Protein AF-C1GX00-F1 (afdb_monomer_lite)

pLDDT: mean 84.63, std 13.32, range [33.5, 97.69]

Secondary structure (DSSP, 8-state):
--------EEEE-SSEEEEEEE--PPS---TTSPPPEEEEEEESS-SGGGSGGGHHHHHHHHHHHHHHHHHHHHHHHHHHHHHHHHHS-HHHHHHHHHHHHHHHHHHHHHHHHHHHHHHHHHHH-GGG-TT----HHHHHHHHHHHHHHHHHHHHHHHHHHSPP----PPPPPP--

Sequence (176 aa):
MTTLLTSIAITYGLHVRCISTPVPTPSPTPNFAPALYQTTCSRFPQYDDCIGTDRRFCSMWRTIGFLMSFAVLLEGMTLITYIIILSGGKQIRERGWRILTFFLVLVGLVQCSGMAVASYLHDNDDHFYLGFRLDDSFILCTVSWCLALLCALSVYVAARVLPSEGGYELIPDPDN

Structure (mmCIF, N/CA/C/O backbone):
data_AF-C1GX00-F1
#
_entry.id   AF-C1GX00-F1
#
loop_
_atom_site.group_PDB
_atom_site.id
_atom_site.type_symbol
_atom_site.label_atom_id
_atom_site.label_alt_id
_atom_site.label_comp_id
_atom_site.label_asym_id
_atom_site.label_entity_id
_atom_site.label_seq_id
_atom_site.pdbx_PDB_ins_code
_atom_site.Cartn_x
_atom_site.Cartn_y
_atom_site.Cartn_z
_atom_site.occupancy
_atom_site.B_iso_or_equiv
_atom_site.auth_seq_id
_atom_site.auth_comp_id
_atom_site.auth_asym_id
_atom_site.auth_atom_id
_atom_site.pdbx_PDB_model_num
ATOM 1 N N . MET A 1 1 ? 15.695 9.722 -44.460 1.00 37.03 1 MET A N 1
ATOM 2 C CA . MET A 1 1 ? 15.690 8.631 -43.465 1.00 37.03 1 MET A CA 1
ATOM 3 C C . MET A 1 1 ? 14.276 8.506 -42.929 1.00 37.03 1 MET A C 1
ATOM 5 O O . MET A 1 1 ? 13.899 9.240 -42.031 1.00 37.03 1 MET A O 1
ATOM 9 N N . THR A 1 2 ? 13.455 7.674 -43.562 1.00 33.50 2 THR A N 1
ATOM 10 C CA . THR A 1 2 ? 12.092 7.358 -43.115 1.00 33.50 2 THR A CA 1
ATOM 11 C C . THR A 1 2 ? 12.179 6.360 -41.966 1.00 33.50 2 THR A C 1
ATOM 13 O O . THR A 1 2 ? 12.135 5.150 -42.176 1.00 33.50 2 THR A O 1
ATOM 16 N N . THR A 1 3 ? 12.381 6.860 -40.750 1.00 40.84 3 THR A N 1
ATOM 17 C CA . THR A 1 3 ? 12.200 6.075 -39.531 1.00 40.84 3 THR A CA 1
ATOM 18 C C . THR A 1 3 ? 10.708 5.824 -39.352 1.00 40.84 3 THR A C 1
ATOM 20 O O . THR A 1 3 ? 9.933 6.733 -39.066 1.00 40.84 3 THR A O 1
ATOM 23 N N . LEU A 1 4 ? 10.308 4.575 -39.588 1.00 43.06 4 LEU A N 1
ATOM 24 C CA . LEU A 1 4 ? 9.020 4.012 -39.202 1.00 43.06 4 LEU A CA 1
ATOM 25 C C . LEU A 1 4 ? 8.744 4.361 -37.731 1.00 43.06 4 LEU A C 1
ATOM 27 O O . LEU A 1 4 ? 9.313 3.755 -36.828 1.00 43.06 4 LEU A O 1
ATOM 31 N N . LEU A 1 5 ? 7.873 5.343 -37.493 1.00 45.88 5 LEU A N 1
ATOM 32 C CA . LEU A 1 5 ? 7.236 5.585 -36.199 1.00 45.88 5 LEU A CA 1
ATOM 33 C C . LEU A 1 5 ? 6.213 4.469 -35.958 1.00 45.88 5 LEU A C 1
ATOM 35 O O . LEU A 1 5 ? 5.005 4.676 -35.973 1.00 45.88 5 LEU A O 1
ATOM 39 N N . THR A 1 6 ? 6.698 3.246 -35.781 1.00 57.66 6 THR A N 1
ATOM 40 C CA . THR A 1 6 ? 5.913 2.204 -35.136 1.00 57.66 6 THR A CA 1
ATOM 41 C C . THR A 1 6 ? 5.832 2.571 -33.665 1.00 57.66 6 THR A C 1
ATOM 43 O O . THR A 1 6 ? 6.809 2.402 -32.939 1.00 57.66 6 THR A O 1
ATOM 46 N N . SER A 1 7 ? 4.710 3.147 -33.243 1.00 58.16 7 SER A N 1
ATOM 47 C CA . SER A 1 7 ? 4.479 3.538 -31.854 1.00 58.16 7 SER A CA 1
ATOM 48 C C . SER A 1 7 ? 4.670 2.329 -30.936 1.00 58.16 7 SER A C 1
ATOM 50 O O . SER A 1 7 ? 3.845 1.417 -30.918 1.00 58.16 7 SER A O 1
ATOM 52 N N . ILE A 1 8 ? 5.782 2.306 -30.204 1.00 71.88 8 ILE A N 1
ATOM 53 C CA . ILE A 1 8 ? 5.993 1.373 -29.101 1.00 71.88 8 ILE A CA 1
ATOM 54 C C . ILE A 1 8 ? 5.159 1.910 -27.939 1.00 71.88 8 ILE A C 1
ATOM 56 O O . ILE A 1 8 ? 5.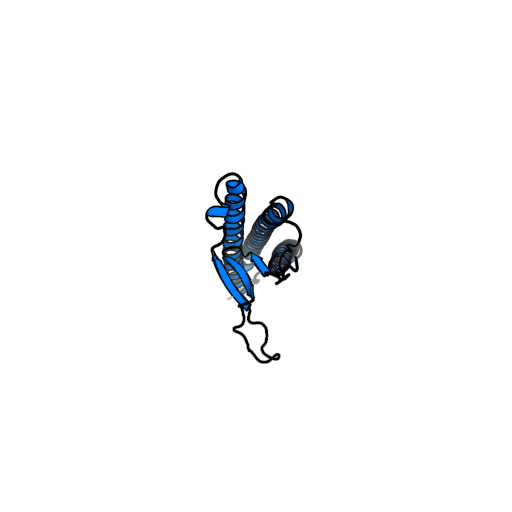374 3.038 -27.500 1.00 71.88 8 ILE A O 1
ATOM 60 N N . ALA A 1 9 ? 4.201 1.123 -27.456 1.00 81.88 9 ALA A N 1
ATOM 61 C CA . ALA A 1 9 ? 3.469 1.450 -26.236 1.00 81.88 9 ALA A CA 1
ATOM 62 C C . ALA A 1 9 ? 4.149 0.751 -25.055 1.00 81.88 9 ALA A C 1
ATOM 64 O O . ALA A 1 9 ? 4.305 -0.474 -25.068 1.00 81.88 9 ALA A O 1
ATOM 65 N N . ILE A 1 10 ? 4.566 1.528 -24.055 1.00 83.44 10 ILE A N 1
ATOM 66 C CA . ILE A 1 10 ? 5.168 1.026 -22.817 1.00 83.44 10 ILE A CA 1
ATOM 67 C C . ILE A 1 10 ? 4.230 1.373 -21.668 1.00 83.44 10 ILE A C 1
ATOM 69 O O . ILE A 1 10 ? 3.939 2.545 -21.439 1.00 83.44 10 ILE A O 1
ATOM 73 N N . THR A 1 11 ? 3.793 0.356 -20.932 1.00 86.00 11 THR A N 1
ATOM 74 C CA . THR A 1 11 ? 2.981 0.518 -19.723 1.00 86.00 11 THR A CA 1
ATOM 75 C C . THR A 1 11 ? 3.782 0.036 -18.526 1.00 86.00 11 THR A C 1
ATOM 77 O O . THR A 1 11 ? 4.242 -1.111 -18.493 1.00 86.00 11 THR A O 1
ATOM 80 N N . TYR A 1 12 ? 3.940 0.907 -17.533 1.00 85.25 12 TYR A N 1
ATOM 81 C CA . TYR A 1 12 ? 4.575 0.574 -16.264 1.00 85.25 12 TYR A CA 1
ATOM 82 C C . TYR A 1 12 ? 3.508 0.271 -15.218 1.00 85.25 12 TYR A C 1
ATOM 84 O O . TYR A 1 12 ? 2.708 1.129 -14.861 1.00 85.25 12 TYR A O 1
ATOM 92 N N . GLY A 1 13 ? 3.517 -0.955 -14.711 1.00 87.38 13 GLY A N 1
ATOM 93 C CA . GLY A 1 13 ? 2.801 -1.340 -13.505 1.00 87.38 13 GLY A CA 1
ATOM 94 C C . GLY A 1 13 ? 3.746 -1.432 -12.309 1.00 87.38 13 GLY A C 1
ATOM 95 O O . GLY A 1 13 ? 4.968 -1.352 -12.429 1.00 87.38 13 GLY A O 1
ATOM 96 N N . LEU A 1 14 ? 3.172 -1.675 -11.131 1.00 86.31 14 LEU A N 1
ATOM 97 C CA . LEU A 1 14 ? 3.925 -1.768 -9.878 1.00 86.31 14 LEU A CA 1
ATOM 98 C C . LEU A 1 14 ? 4.978 -2.891 -9.885 1.00 86.31 14 LEU A C 1
ATOM 100 O O . LEU A 1 14 ? 6.085 -2.711 -9.382 1.00 86.31 14 LEU A O 1
ATOM 104 N N . HIS A 1 15 ? 4.628 -4.043 -10.465 1.00 88.62 15 HIS A N 1
ATOM 105 C CA . HIS A 1 15 ? 5.452 -5.261 -10.460 1.00 88.62 15 HIS A CA 1
ATOM 106 C C . HIS A 1 15 ? 5.909 -5.719 -11.847 1.00 88.62 15 HIS A C 1
ATOM 108 O O . HIS A 1 15 ? 6.779 -6.588 -11.952 1.00 88.62 15 HIS A O 1
ATOM 114 N N . VAL A 1 16 ? 5.317 -5.177 -12.909 1.00 91.00 16 VAL A N 1
ATOM 115 C CA . VAL A 1 16 ? 5.586 -5.564 -14.296 1.00 91.00 16 VAL A CA 1
ATOM 116 C C . VAL A 1 16 ? 5.588 -4.334 -15.184 1.00 91.00 16 VAL A C 1
ATOM 118 O O . VAL A 1 16 ? 4.796 -3.420 -14.980 1.00 91.00 16 VAL A O 1
ATOM 121 N N . ARG A 1 17 ? 6.450 -4.336 -16.196 1.00 89.69 17 ARG A N 1
ATOM 122 C CA . ARG A 1 17 ? 6.370 -3.423 -17.333 1.00 89.69 17 ARG A CA 1
ATOM 123 C C . ARG A 1 17 ? 6.028 -4.235 -18.571 1.00 89.69 17 ARG A C 1
ATOM 125 O O . ARG A 1 17 ? 6.593 -5.314 -18.763 1.00 89.69 17 ARG A O 1
ATOM 132 N N . CYS A 1 18 ? 5.119 -3.734 -19.390 1.00 90.38 18 CYS A N 1
ATOM 133 C CA . CYS A 1 18 ? 4.705 -4.382 -20.626 1.00 90.38 18 CYS A CA 1
ATOM 134 C C . CYS A 1 18 ? 5.030 -3.471 -21.805 1.00 90.38 18 CYS A C 1
ATOM 136 O O . CYS A 1 18 ? 4.729 -2.280 -21.781 1.00 90.38 18 CYS A O 1
ATOM 138 N N . ILE A 1 19 ? 5.662 -4.043 -22.825 1.00 89.12 19 ILE A N 1
ATOM 139 C CA . ILE A 1 19 ? 6.051 -3.348 -24.048 1.00 89.12 19 ILE A CA 1
ATOM 140 C C . ILE A 1 19 ? 5.290 -4.003 -25.195 1.00 89.12 19 ILE A C 1
ATOM 142 O O . ILE A 1 19 ? 5.396 -5.215 -25.388 1.00 89.12 19 ILE A O 1
ATOM 146 N N . SER A 1 20 ? 4.525 -3.212 -25.942 1.00 88.56 20 SER A N 1
ATOM 147 C CA . SER A 1 20 ? 3.817 -3.670 -27.138 1.00 88.56 20 SER A CA 1
ATOM 148 C C . SER A 1 20 ? 4.565 -3.209 -28.381 1.00 88.56 20 SER A C 1
ATOM 150 O O . SER A 1 20 ? 4.672 -2.008 -28.637 1.00 88.56 20 SER A O 1
ATOM 152 N N . THR A 1 21 ? 5.088 -4.163 -29.150 1.00 85.69 21 THR A N 1
ATOM 153 C CA . THR A 1 21 ? 5.779 -3.916 -30.421 1.00 85.69 21 THR A CA 1
ATOM 154 C C . THR A 1 21 ? 4.980 -4.512 -31.580 1.00 85.69 21 THR A C 1
ATOM 156 O O . THR A 1 21 ? 4.307 -5.532 -31.402 1.00 85.69 21 THR A O 1
ATOM 159 N N . PRO A 1 22 ? 5.003 -3.898 -32.776 1.00 79.75 22 PRO A N 1
ATOM 160 C CA . PRO A 1 22 ? 4.390 -4.519 -33.940 1.00 79.75 22 PRO A CA 1
ATOM 161 C C . PRO A 1 22 ? 5.187 -5.760 -34.333 1.00 79.75 22 PRO A C 1
ATOM 163 O O . PRO A 1 22 ? 6.417 -5.732 -34.420 1.00 79.75 22 PRO A O 1
ATOM 166 N N . VAL A 1 23 ? 4.473 -6.850 -34.586 1.00 79.00 23 VAL A N 1
ATOM 167 C CA . VAL A 1 23 ? 5.068 -8.065 -35.132 1.00 79.00 23 VAL A CA 1
ATOM 168 C C . VAL A 1 23 ? 5.394 -7.798 -36.600 1.00 79.00 23 VAL A C 1
ATOM 170 O O . VAL A 1 23 ? 4.507 -7.358 -37.337 1.00 79.00 23 VAL A O 1
ATOM 173 N N . PRO A 1 24 ? 6.630 -8.054 -37.062 1.00 70.75 24 PRO A N 1
ATOM 174 C CA . PRO A 1 24 ? 6.934 -7.984 -38.483 1.00 70.75 24 PRO A CA 1
ATOM 175 C C . PRO A 1 24 ? 6.062 -9.007 -39.222 1.00 70.75 24 PRO A C 1
ATOM 177 O O . PRO A 1 24 ? 6.206 -10.216 -39.036 1.00 70.75 24 PRO A O 1
ATOM 180 N N . THR A 1 25 ? 5.111 -8.527 -40.024 1.00 64.88 25 THR A N 1
ATOM 181 C CA . THR A 1 25 ? 4.244 -9.387 -40.831 1.00 64.88 25 THR A CA 1
ATOM 182 C C . THR A 1 25 ? 5.072 -10.052 -41.932 1.00 64.88 25 THR A C 1
ATOM 184 O O . THR A 1 25 ? 5.768 -9.357 -42.677 1.00 64.88 25 THR A O 1
ATOM 187 N N . PRO A 1 26 ? 5.021 -11.388 -42.085 1.00 67.25 26 PRO A N 1
ATOM 188 C CA . PRO A 1 26 ? 5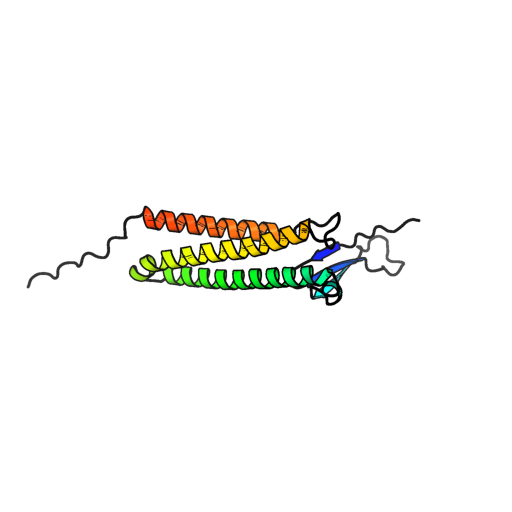.623 -12.025 -43.244 1.00 67.25 26 PRO A CA 1
ATOM 189 C C . PRO A 1 26 ? 4.827 -11.632 -44.499 1.00 67.25 26 PRO A C 1
ATOM 191 O O . PRO A 1 26 ? 3.643 -11.938 -44.629 1.00 67.25 26 PRO A O 1
ATOM 194 N N . SER A 1 27 ? 5.470 -10.922 -45.426 1.00 64.56 27 SER A N 1
ATOM 195 C CA . SER A 1 27 ? 4.956 -10.665 -46.777 1.00 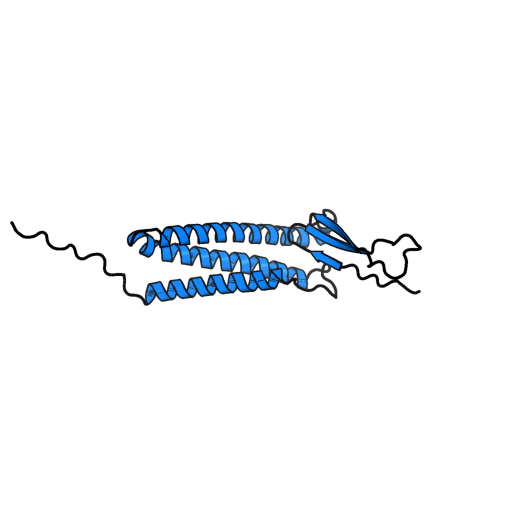64.56 27 SER A CA 1
ATOM 196 C C . SER A 1 27 ? 4.653 -11.984 -47.519 1.00 64.56 27 SER A C 1
ATOM 198 O O . SER A 1 27 ? 5.461 -12.906 -47.390 1.00 64.56 27 SER A O 1
ATOM 200 N N . PRO A 1 28 ? 3.588 -12.101 -48.344 1.00 62.00 28 PRO A N 1
ATOM 201 C CA . PRO A 1 28 ? 2.626 -11.087 -48.758 1.00 62.00 28 PRO A CA 1
ATOM 202 C C . PRO A 1 28 ? 1.273 -11.360 -48.088 1.00 62.00 28 PRO A C 1
ATOM 204 O O . PRO A 1 28 ? 0.411 -12.039 -48.648 1.00 62.00 28 PRO A O 1
ATOM 207 N N . THR A 1 29 ? 1.064 -10.862 -46.871 1.00 58.62 29 THR A N 1
ATOM 208 C CA . THR A 1 29 ? -0.296 -10.846 -46.335 1.00 58.62 29 THR A CA 1
ATOM 209 C C . THR A 1 29 ? -1.154 -9.941 -47.223 1.00 58.62 29 THR A C 1
ATOM 211 O O . THR A 1 29 ? -0.738 -8.822 -47.534 1.00 58.62 29 THR A O 1
ATOM 214 N N . PRO A 1 30 ? -2.341 -10.395 -47.664 1.00 61.50 30 PRO A N 1
ATOM 215 C CA . PRO A 1 30 ? -3.283 -9.520 -48.343 1.00 61.50 30 PRO A CA 1
ATOM 216 C C . PRO A 1 30 ? -3.577 -8.323 -47.434 1.00 61.50 30 PRO A C 1
ATOM 218 O O . PRO A 1 30 ? -3.659 -8.469 -46.214 1.00 61.50 30 PRO A O 1
ATOM 221 N N . ASN A 1 31 ? -3.735 -7.151 -48.045 1.00 60.00 31 ASN A N 1
ATOM 222 C CA . ASN A 1 31 ? -3.799 -5.800 -47.460 1.00 60.00 31 ASN A CA 1
ATOM 223 C C . ASN A 1 31 ? -4.900 -5.577 -46.386 1.00 60.00 31 ASN A C 1
ATOM 225 O O . ASN A 1 31 ? -5.151 -4.444 -45.989 1.00 60.00 31 ASN A O 1
ATOM 229 N N . PHE A 1 32 ? -5.578 -6.640 -45.949 1.00 63.56 32 PHE A N 1
ATOM 230 C CA . PHE A 1 32 ? -6.669 -6.680 -44.977 1.00 63.56 32 PHE A CA 1
ATOM 231 C C . PHE A 1 32 ? -6.311 -7.368 -43.649 1.00 63.56 32 PHE A C 1
ATOM 233 O O . PHE A 1 32 ? -7.162 -7.435 -42.764 1.00 63.56 32 PHE A O 1
ATOM 240 N N . ALA A 1 33 ? -5.091 -7.890 -43.475 1.00 65.00 33 ALA A N 1
ATOM 241 C CA . ALA A 1 33 ? -4.693 -8.436 -42.178 1.00 65.00 33 ALA A CA 1
ATOM 242 C C . ALA A 1 33 ? -4.464 -7.291 -41.165 1.00 65.00 33 ALA A C 1
ATOM 244 O O . ALA A 1 33 ? -3.680 -6.384 -41.458 1.00 65.00 33 ALA A O 1
ATOM 245 N N . PRO A 1 34 ? -5.112 -7.307 -39.983 1.00 68.00 34 PRO A N 1
ATOM 246 C CA . PRO A 1 34 ? -4.831 -6.328 -38.940 1.00 68.00 34 PRO A CA 1
ATOM 247 C C . PRO A 1 34 ? -3.363 -6.438 -38.505 1.00 68.00 34 PRO A C 1
ATOM 249 O O . PRO A 1 34 ? -2.813 -7.539 -38.434 1.00 68.00 34 PRO A O 1
ATOM 252 N N . ALA A 1 35 ? -2.723 -5.303 -38.211 1.00 69.81 35 ALA A N 1
ATOM 253 C CA . ALA A 1 35 ? -1.382 -5.297 -37.636 1.00 69.81 35 ALA A CA 1
ATOM 254 C C . ALA A 1 35 ? -1.394 -6.092 -36.321 1.00 69.81 35 ALA A C 1
ATOM 256 O O . ALA A 1 35 ? -2.130 -5.754 -35.391 1.00 69.81 35 ALA A O 1
ATOM 257 N N . LEU A 1 36 ? -0.603 -7.163 -36.253 1.00 76.25 36 LEU A N 1
ATOM 258 C CA . LEU A 1 36 ? -0.452 -7.943 -35.033 1.00 76.25 36 LEU A CA 1
ATOM 259 C C . LEU A 1 36 ? 0.534 -7.217 -34.116 1.00 76.25 36 LEU A C 1
ATOM 261 O O . LEU A 1 36 ? 1.633 -6.858 -34.536 1.00 76.25 36 LEU A O 1
ATOM 265 N N . TYR A 1 37 ? 0.151 -7.026 -32.861 1.00 82.00 37 TYR A N 1
ATOM 266 C CA . TYR A 1 37 ? 1.036 -6.520 -31.820 1.00 82.00 37 TYR A CA 1
ATOM 267 C C . TYR A 1 37 ? 1.406 -7.662 -30.883 1.00 82.00 37 TYR A C 1
ATOM 269 O O . TYR A 1 37 ? 0.550 -8.456 -30.494 1.00 82.00 37 TYR A O 1
ATOM 277 N N . GLN A 1 38 ? 2.681 -7.740 -30.516 1.00 86.00 38 GLN A N 1
ATOM 278 C CA . GLN A 1 38 ? 3.160 -8.649 -29.488 1.00 86.00 38 GLN A CA 1
ATOM 279 C C . GLN A 1 38 ? 3.459 -7.843 -28.230 1.00 86.00 38 GLN A C 1
ATOM 281 O O . GLN A 1 38 ? 4.339 -6.982 -28.216 1.00 86.00 38 GLN A O 1
ATOM 286 N N . THR A 1 39 ? 2.728 -8.143 -27.160 1.00 88.56 39 THR A N 1
ATOM 287 C CA . THR A 1 39 ? 2.972 -7.568 -25.838 1.00 88.56 39 THR A CA 1
ATOM 288 C C . THR A 1 39 ? 3.894 -8.491 -25.055 1.00 88.56 39 THR A C 1
ATOM 290 O O . THR A 1 39 ? 3.541 -9.630 -24.754 1.00 88.56 39 THR A O 1
ATOM 293 N N . THR A 1 40 ? 5.085 -8.002 -24.717 1.00 90.19 40 THR A N 1
ATOM 294 C CA . THR A 1 40 ? 6.033 -8.713 -23.852 1.00 90.19 40 THR A CA 1
ATOM 295 C C . THR A 1 40 ? 6.059 -8.033 -22.493 1.00 90.19 40 THR A C 1
ATOM 297 O O . THR A 1 40 ? 6.366 -6.845 -22.397 1.00 90.19 40 THR A O 1
ATOM 300 N N . CYS A 1 41 ? 5.739 -8.782 -21.440 1.00 91.50 41 CYS A N 1
ATOM 301 C CA . CYS A 1 41 ? 5.765 -8.285 -20.070 1.00 91.50 41 CYS A CA 1
ATOM 302 C C . CYS A 1 41 ? 6.972 -8.850 -19.323 1.00 91.50 41 CYS A C 1
ATOM 304 O O . CYS A 1 41 ? 7.223 -10.054 -19.334 1.00 91.50 41 CYS A O 1
ATOM 306 N N . SER A 1 42 ? 7.708 -7.976 -18.647 1.00 90.56 42 SER A N 1
ATOM 307 C CA . SER A 1 42 ? 8.842 -8.338 -17.797 1.00 90.56 42 SER A CA 1
ATOM 308 C C . SER A 1 42 ? 8.651 -7.770 -16.397 1.00 90.56 42 SER A C 1
ATOM 310 O O . SER A 1 42 ? 8.001 -6.739 -16.228 1.00 90.56 42 SER A O 1
ATOM 312 N N . ARG A 1 43 ? 9.251 -8.409 -15.390 1.00 88.25 43 ARG A N 1
ATOM 313 C CA . ARG A 1 43 ? 9.244 -7.901 -14.013 1.00 88.25 43 ARG A CA 1
ATOM 314 C C . ARG A 1 43 ? 9.841 -6.491 -13.943 1.00 88.25 43 ARG A C 1
ATOM 316 O O . ARG A 1 43 ? 10.814 -6.202 -14.634 1.00 88.25 43 ARG A O 1
ATOM 323 N N . PHE A 1 44 ? 9.260 -5.653 -13.091 1.00 85.44 44 PHE A N 1
ATOM 324 C CA . PHE A 1 44 ? 9.688 -4.283 -12.829 1.00 85.44 44 PHE A CA 1
ATOM 325 C C . PHE A 1 44 ? 9.853 -4.053 -11.312 1.00 85.44 44 PHE A C 1
ATOM 327 O O . PHE A 1 44 ? 9.064 -4.614 -10.540 1.00 85.44 44 PHE A O 1
ATOM 334 N N . PRO A 1 45 ? 10.853 -3.280 -10.848 1.00 85.06 45 PRO A N 1
ATOM 335 C CA . PRO A 1 45 ? 11.963 -2.702 -11.617 1.00 85.06 45 PRO A CA 1
ATOM 336 C C . PRO A 1 45 ? 12.912 -3.792 -12.141 1.00 85.06 45 PRO A C 1
ATOM 338 O O . PRO A 1 45 ? 12.999 -4.873 -11.545 1.00 85.06 45 PRO A O 1
ATOM 341 N N . GLN A 1 46 ? 13.579 -3.548 -13.272 1.00 80.56 46 GLN A N 1
ATOM 342 C CA . GLN A 1 46 ? 14.614 -4.460 -13.760 1.00 80.56 46 GLN A CA 1
ATOM 343 C C . GLN A 1 46 ? 15.917 -4.275 -12.981 1.00 80.56 46 GLN A C 1
ATOM 345 O O . GLN A 1 46 ? 16.107 -3.282 -12.287 1.00 80.56 46 GLN A O 1
ATOM 350 N N . TYR A 1 47 ? 16.815 -5.260 -13.073 1.00 80.00 47 TYR A N 1
ATOM 351 C CA . TYR A 1 47 ? 18.118 -5.174 -12.414 1.00 80.00 47 TYR A CA 1
ATOM 352 C C . TYR A 1 47 ? 18.918 -3.968 -12.917 1.00 80.00 47 TYR A C 1
ATOM 354 O O . TYR A 1 47 ? 19.499 -3.262 -12.100 1.00 80.00 47 TYR A O 1
ATOM 362 N N . ASP A 1 48 ? 18.866 -3.692 -14.221 1.00 78.62 48 ASP A N 1
ATOM 363 C CA . ASP A 1 48 ? 19.573 -2.570 -14.843 1.00 78.62 48 ASP A CA 1
ATOM 364 C C . ASP A 1 48 ? 19.083 -1.211 -14.309 1.00 78.62 48 ASP A C 1
ATOM 366 O O . ASP A 1 48 ? 19.910 -0.360 -13.996 1.00 78.62 48 ASP A O 1
ATOM 370 N N . ASP A 1 49 ? 17.774 -1.067 -14.050 1.00 76.06 49 ASP A N 1
ATOM 371 C CA . ASP A 1 49 ? 17.155 0.133 -13.446 1.00 76.06 49 ASP A CA 1
ATOM 372 C C . ASP A 1 49 ? 17.571 0.347 -11.966 1.00 76.06 49 ASP A C 1
ATOM 374 O O . ASP A 1 49 ? 17.175 1.314 -11.314 1.00 76.06 49 ASP A O 1
ATOM 378 N N . CYS A 1 50 ? 18.308 -0.601 -11.376 1.00 81.31 50 CYS A N 1
ATOM 379 C CA . CYS A 1 50 ? 18.711 -0.599 -9.968 1.00 81.31 50 CYS A CA 1
ATOM 380 C C . CYS A 1 50 ? 20.234 -0.453 -9.769 1.00 81.31 50 CYS A C 1
ATOM 382 O O . CYS A 1 50 ? 20.697 -0.527 -8.622 1.00 81.31 50 CYS A O 1
ATOM 384 N N . ILE A 1 51 ? 21.020 -0.260 -10.835 1.00 80.88 51 ILE A N 1
ATOM 385 C CA . ILE A 1 51 ? 22.487 -0.131 -10.780 1.00 80.88 51 ILE A CA 1
ATOM 386 C C . ILE A 1 51 ? 22.902 1.339 -10.941 1.00 80.88 51 ILE A C 1
ATOM 388 O O . ILE A 1 51 ? 22.248 2.125 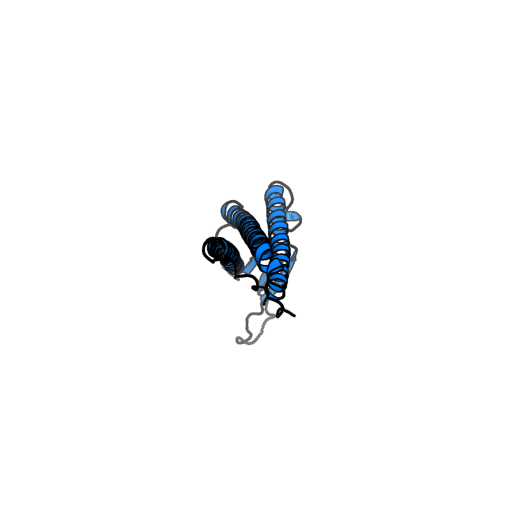-11.613 1.00 80.88 51 ILE A O 1
ATOM 392 N N . GLY A 1 52 ? 24.020 1.728 -10.323 1.00 79.38 52 GLY A N 1
ATOM 393 C CA . GLY A 1 52 ? 24.609 3.055 -10.521 1.00 79.38 52 GLY A CA 1
ATOM 394 C C . GLY A 1 52 ? 23.813 4.182 -9.858 1.00 79.38 52 GLY A C 1
ATOM 395 O O . GLY A 1 52 ? 23.427 4.076 -8.689 1.00 79.38 52 GLY A O 1
ATOM 396 N N . THR A 1 53 ? 23.614 5.278 -10.591 1.00 74.88 53 THR A N 1
ATOM 397 C CA . THR A 1 53 ? 22.872 6.474 -10.150 1.00 74.88 53 THR A CA 1
ATOM 398 C C . THR A 1 53 ? 21.393 6.193 -9.888 1.00 74.88 53 THR A C 1
ATOM 400 O O . THR A 1 53 ? 20.780 6.859 -9.052 1.00 74.88 53 THR A O 1
ATOM 403 N N . ASP A 1 54 ? 20.855 5.130 -10.488 1.00 77.81 54 ASP A N 1
ATOM 404 C CA . ASP A 1 54 ? 19.418 4.834 -10.512 1.00 77.81 54 ASP A CA 1
ATOM 405 C C . ASP A 1 54 ? 18.981 3.963 -9.322 1.00 77.81 54 ASP A C 1
ATOM 407 O O . ASP A 1 54 ? 17.809 3.646 -9.115 1.00 77.81 54 ASP A O 1
ATOM 411 N N . ARG A 1 55 ? 19.909 3.658 -8.406 1.00 82.44 55 ARG A N 1
ATOM 412 C CA . ARG A 1 55 ? 19.602 2.973 -7.140 1.00 82.44 55 ARG A CA 1
ATOM 413 C C . ARG A 1 55 ? 18.502 3.682 -6.335 1.00 82.44 55 ARG A C 1
ATOM 415 O O . ARG A 1 55 ? 17.738 3.022 -5.621 1.00 82.44 55 ARG A O 1
ATOM 422 N N . ARG A 1 56 ? 18.422 5.018 -6.422 1.00 85.00 56 ARG A N 1
ATOM 423 C CA . ARG A 1 56 ? 17.379 5.813 -5.752 1.00 85.00 56 ARG A CA 1
ATOM 424 C C . ARG A 1 56 ? 15.992 5.482 -6.305 1.00 85.00 56 ARG A C 1
ATOM 426 O O . ARG A 1 56 ? 15.091 5.243 -5.498 1.00 85.00 56 ARG A O 1
ATOM 433 N N . PHE A 1 57 ? 15.856 5.401 -7.629 1.00 87.19 57 PHE A N 1
ATOM 434 C CA . PHE A 1 57 ? 14.622 5.020 -8.316 1.00 87.19 57 PHE A CA 1
ATOM 435 C C . PHE A 1 57 ? 14.123 3.669 -7.805 1.00 87.19 57 PHE A C 1
ATOM 437 O O . PHE A 1 57 ? 13.020 3.560 -7.272 1.00 87.19 57 PHE A O 1
ATOM 444 N N . CYS A 1 58 ? 14.989 2.656 -7.843 1.00 88.50 58 CYS A N 1
ATOM 445 C CA . CYS A 1 58 ? 14.652 1.299 -7.430 1.00 88.50 58 CYS A CA 1
ATOM 446 C C . CYS A 1 58 ? 14.210 1.211 -5.956 1.00 88.50 58 CYS A C 1
ATOM 448 O O . CYS A 1 58 ? 13.246 0.514 -5.627 1.00 88.50 58 CYS A O 1
ATOM 450 N N . SER A 1 59 ? 14.867 1.948 -5.053 1.00 89.25 59 SER A N 1
ATOM 451 C CA . SER A 1 59 ? 14.477 2.011 -3.635 1.00 89.25 59 SER A CA 1
ATOM 452 C C . SER A 1 59 ? 13.100 2.662 -3.439 1.00 89.25 59 SER A C 1
ATOM 454 O O . SER A 1 59 ? 12.244 2.133 -2.720 1.00 89.25 59 SER A O 1
ATOM 456 N N . MET A 1 60 ? 12.857 3.791 -4.111 1.00 91.44 60 MET A N 1
ATOM 457 C CA . MET A 1 60 ? 11.582 4.509 -4.038 1.00 91.44 60 MET A CA 1
ATOM 458 C C . MET A 1 60 ? 10.447 3.692 -4.656 1.00 91.44 60 MET A C 1
ATOM 460 O O . MET A 1 60 ? 9.409 3.519 -4.022 1.00 91.44 60 MET A O 1
ATOM 464 N N . TRP A 1 61 ? 10.664 3.086 -5.823 1.00 91.38 61 TRP A N 1
ATOM 465 C CA . TRP A 1 61 ? 9.665 2.253 -6.487 1.00 91.38 61 TRP A CA 1
ATOM 466 C C . TRP A 1 61 ? 9.276 1.027 -5.659 1.00 91.38 61 TRP A C 1
ATOM 468 O O . TRP A 1 61 ? 8.096 0.714 -5.501 1.00 91.38 61 TRP A O 1
ATOM 478 N N . ARG A 1 62 ? 10.255 0.353 -5.041 1.00 91.06 62 ARG A N 1
ATOM 479 C CA . ARG A 1 62 ? 9.975 -0.750 -4.107 1.00 91.06 62 ARG A CA 1
ATOM 480 C C . ARG A 1 62 ? 9.173 -0.290 -2.891 1.00 91.06 62 ARG A C 1
ATOM 482 O O . ARG A 1 62 ? 8.352 -1.057 -2.392 1.00 91.06 62 ARG A O 1
ATOM 489 N N . THR A 1 63 ? 9.385 0.945 -2.437 1.00 93.50 63 THR A N 1
ATOM 490 C CA . THR A 1 63 ? 8.599 1.548 -1.353 1.00 93.50 63 THR A CA 1
ATOM 491 C C . THR A 1 63 ? 7.152 1.781 -1.784 1.00 93.50 63 THR A C 1
ATOM 493 O O . THR A 1 63 ? 6.252 1.405 -1.040 1.00 93.50 63 THR A O 1
ATOM 496 N N . ILE A 1 64 ? 6.908 2.289 -3.000 1.00 94.62 64 ILE A N 1
ATOM 497 C CA . ILE A 1 64 ? 5.549 2.364 -3.576 1.00 94.62 64 ILE A CA 1
ATOM 498 C C . ILE A 1 64 ? 4.918 0.962 -3.590 1.00 94.62 64 ILE A C 1
ATOM 500 O O . ILE A 1 64 ? 3.793 0.785 -3.127 1.00 94.62 64 ILE A O 1
ATOM 504 N N . GLY A 1 65 ? 5.678 -0.048 -4.035 1.00 93.06 65 GLY A N 1
ATOM 505 C CA . GLY A 1 65 ? 5.291 -1.464 -4.024 1.00 93.06 65 GLY A CA 1
ATOM 506 C C . GLY A 1 65 ? 4.778 -1.952 -2.671 1.00 93.06 65 GLY A C 1
ATOM 507 O O . GLY A 1 65 ? 3.705 -2.553 -2.565 1.00 93.06 65 GLY A O 1
ATOM 508 N N . PHE A 1 66 ? 5.552 -1.661 -1.627 1.00 95.06 66 PHE A N 1
ATOM 509 C CA . PHE A 1 66 ? 5.210 -1.987 -0.250 1.00 95.06 66 PHE A CA 1
ATOM 510 C C . PHE A 1 66 ? 3.971 -1.227 0.234 1.00 95.06 66 PHE A C 1
ATOM 512 O O . PHE A 1 66 ? 3.058 -1.852 0.768 1.00 95.06 66 PHE A O 1
ATOM 519 N N . LEU A 1 67 ? 3.910 0.091 0.017 1.00 96.62 67 LEU A N 1
ATOM 520 C CA . LEU A 1 67 ? 2.798 0.934 0.464 1.00 96.62 67 LEU A CA 1
ATOM 521 C C . LEU A 1 67 ? 1.470 0.497 -0.160 1.00 96.62 67 LEU A C 1
ATOM 523 O O . LEU A 1 67 ? 0.488 0.350 0.561 1.00 96.62 67 LEU A O 1
ATOM 527 N N . MET A 1 68 ? 1.442 0.208 -1.464 1.00 94.69 68 MET A N 1
ATOM 528 C CA . MET A 1 68 ? 0.218 -0.243 -2.137 1.00 94.69 68 MET A CA 1
ATOM 529 C C . MET A 1 68 ? -0.219 -1.636 -1.675 1.00 94.69 68 MET A C 1
ATOM 531 O O . MET A 1 68 ? -1.401 -1.862 -1.432 1.00 94.69 68 MET A O 1
ATOM 535 N N . SER A 1 69 ? 0.724 -2.560 -1.465 1.00 95.50 69 SER A N 1
ATOM 536 C CA . SER A 1 69 ? 0.402 -3.883 -0.907 1.00 95.50 69 SER A CA 1
ATOM 537 C C . SER A 1 69 ? -0.129 -3.777 0.528 1.00 95.50 69 SER A C 1
ATOM 539 O O . SER A 1 69 ? -1.078 -4.461 0.905 1.00 95.50 69 SER A O 1
ATOM 541 N N . PHE A 1 70 ? 0.462 -2.891 1.332 1.00 97.31 70 PHE A N 1
ATOM 542 C CA . PHE A 1 70 ? 0.025 -2.630 2.699 1.00 97.31 70 PHE A CA 1
ATOM 543 C C . PHE A 1 70 ? -1.357 -1.966 2.737 1.00 97.31 70 PHE A C 1
ATOM 545 O O . PHE A 1 70 ? -2.190 -2.354 3.553 1.00 97.31 70 PHE A O 1
ATOM 552 N N . ALA A 1 71 ? -1.642 -1.043 1.815 1.00 96.69 71 ALA A N 1
ATOM 553 C CA . ALA A 1 71 ? -2.965 -0.449 1.655 1.00 96.69 71 ALA A CA 1
ATOM 554 C C . ALA A 1 71 ? -4.044 -1.509 1.385 1.00 96.69 71 ALA A C 1
ATOM 556 O O . ALA A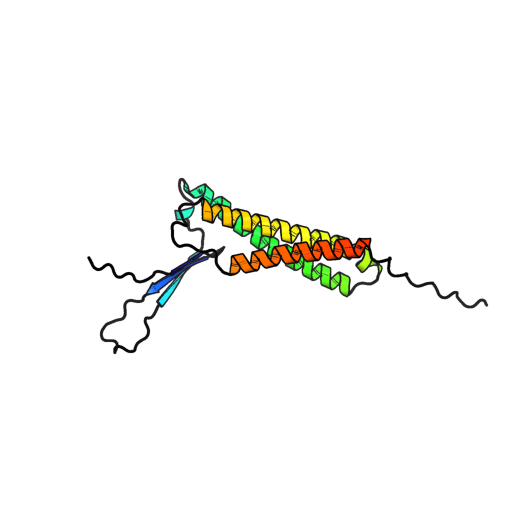 1 71 ? -5.069 -1.496 2.058 1.00 96.69 71 ALA A O 1
ATOM 557 N N . VAL A 1 72 ? -3.793 -2.470 0.487 1.00 96.19 72 VAL A N 1
ATOM 558 C CA . VAL A 1 72 ? -4.735 -3.572 0.201 1.00 96.19 72 VAL A CA 1
ATOM 559 C C . VAL A 1 72 ? -5.010 -4.421 1.449 1.00 96.19 72 VAL A C 1
ATOM 561 O O . VAL A 1 72 ? -6.156 -4.780 1.719 1.00 96.19 72 VAL A O 1
ATOM 564 N N . LEU A 1 73 ? -3.981 -4.716 2.254 1.00 97.50 73 LEU A N 1
ATOM 565 C CA . LEU A 1 73 ? -4.163 -5.436 3.521 1.00 97.50 73 LEU A CA 1
ATOM 566 C C . LEU A 1 73 ? -5.047 -4.649 4.497 1.00 97.50 73 LEU A C 1
ATOM 568 O O . LEU A 1 73 ? -5.943 -5.216 5.120 1.00 97.50 73 LEU A O 1
ATOM 572 N N . LEU A 1 74 ? -4.818 -3.342 4.619 1.00 97.62 74 LEU A N 1
ATOM 573 C CA . LEU A 1 74 ? -5.604 -2.467 5.487 1.00 97.62 74 LEU A CA 1
ATOM 574 C C . LEU A 1 74 ? -7.046 -2.305 5.007 1.00 97.62 74 LEU A C 1
ATOM 576 O O . LEU A 1 74 ? -7.956 -2.277 5.833 1.00 97.62 74 LEU A O 1
ATOM 580 N N . GLU A 1 75 ? -7.280 -2.241 3.698 1.00 96.56 75 GLU A N 1
ATOM 581 C CA . GLU A 1 75 ? -8.626 -2.254 3.123 1.00 96.56 75 GLU A CA 1
ATOM 582 C C . GLU A 1 75 ? -9.349 -3.566 3.438 1.00 96.56 75 GLU A C 1
ATOM 584 O O . GLU A 1 75 ? -10.495 -3.539 3.887 1.00 96.56 75 GLU A O 1
ATOM 589 N N . GLY A 1 76 ? -8.667 -4.710 3.317 1.00 97.50 76 GLY A N 1
ATOM 590 C CA . GLY A 1 76 ? -9.204 -6.006 3.740 1.00 97.50 76 GLY A CA 1
ATOM 591 C C . GLY A 1 76 ? -9.599 -6.020 5.224 1.00 97.50 76 GLY A C 1
ATOM 592 O O . GLY A 1 76 ? -10.707 -6.429 5.574 1.00 97.50 76 GLY A O 1
ATOM 593 N N . MET A 1 77 ? -8.739 -5.492 6.101 1.00 97.12 77 MET A N 1
ATOM 594 C CA . MET A 1 77 ? -9.032 -5.343 7.535 1.00 97.12 77 MET A CA 1
ATOM 595 C C . MET A 1 77 ? -10.198 -4.380 7.802 1.00 97.12 77 MET A C 1
ATOM 597 O O . MET A 1 77 ? -11.015 -4.628 8.693 1.00 97.12 77 MET A O 1
ATOM 601 N N . THR A 1 78 ? -10.304 -3.303 7.022 1.00 96.38 78 THR A N 1
ATOM 602 C CA . THR A 1 78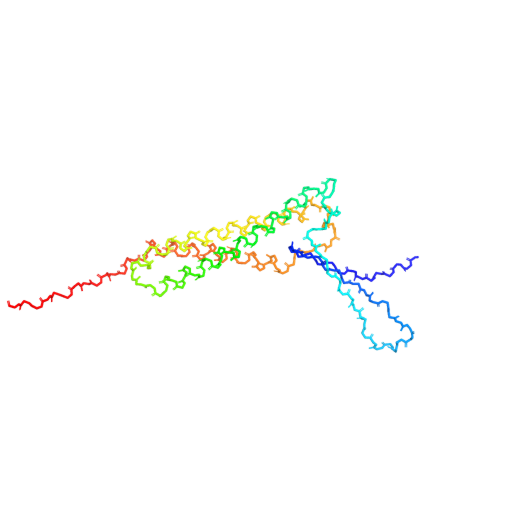 ? -11.405 -2.331 7.090 1.00 96.38 78 THR A CA 1
ATOM 603 C C . THR A 1 78 ? -12.728 -2.994 6.716 1.00 96.38 78 THR A C 1
ATOM 605 O O . THR A 1 78 ? -13.710 -2.850 7.443 1.00 96.38 78 THR A O 1
ATOM 608 N N . LEU A 1 79 ? -12.748 -3.782 5.637 1.00 96.50 79 LEU A N 1
ATOM 609 C CA . LEU A 1 79 ? -13.923 -4.520 5.178 1.00 96.50 79 LEU A CA 1
ATOM 610 C C . LEU A 1 79 ? -14.380 -5.556 6.213 1.00 96.50 79 LEU A C 1
ATOM 612 O O . LEU A 1 79 ? -15.563 -5.611 6.546 1.00 96.50 79 LEU A O 1
ATOM 616 N N . ILE A 1 80 ? -13.450 -6.322 6.789 1.00 96.75 80 ILE A N 1
ATOM 617 C CA . ILE A 1 80 ? -13.756 -7.276 7.868 1.00 96.75 80 ILE A CA 1
ATOM 618 C C . ILE A 1 80 ? -14.316 -6.541 9.092 1.00 96.75 80 ILE A C 1
ATOM 620 O O . ILE A 1 80 ? -15.331 -6.951 9.652 1.00 96.75 80 ILE A O 1
ATOM 624 N N . THR A 1 81 ? -13.695 -5.425 9.484 1.00 95.25 81 THR A N 1
ATOM 625 C CA . THR A 1 81 ? -14.160 -4.596 10.606 1.00 95.25 81 THR A CA 1
ATOM 626 C C . THR A 1 81 ? -15.577 -4.082 10.354 1.00 95.25 81 THR A C 1
ATOM 628 O O . THR A 1 81 ? -16.420 -4.154 11.245 1.00 95.25 81 THR A O 1
ATOM 631 N N . TYR A 1 82 ? -15.873 -3.626 9.136 1.00 94.38 82 TYR A N 1
ATOM 632 C CA . TYR A 1 82 ? -17.204 -3.174 8.743 1.00 94.38 82 TYR A CA 1
ATOM 633 C C . TYR A 1 82 ? -18.253 -4.294 8.846 1.00 94.38 82 TYR A C 1
ATOM 635 O O . TYR A 1 82 ? -19.304 -4.090 9.453 1.00 94.38 82 TYR A O 1
ATOM 643 N N . ILE A 1 83 ? -17.947 -5.501 8.354 1.00 96.31 83 ILE A N 1
ATOM 644 C CA . ILE A 1 83 ? -18.836 -6.674 8.464 1.00 96.31 83 ILE A CA 1
ATOM 645 C C . ILE A 1 83 ? -19.107 -7.033 9.931 1.00 96.31 83 ILE A C 1
ATOM 647 O O . ILE A 1 83 ? -20.256 -7.281 10.302 1.00 96.31 83 ILE A O 1
ATOM 651 N N . ILE A 1 84 ? -18.071 -7.036 10.777 1.00 95.38 84 ILE A N 1
ATOM 652 C CA . ILE A 1 84 ? -18.198 -7.328 12.213 1.00 95.38 84 ILE A CA 1
ATOM 653 C C . ILE A 1 84 ? -19.071 -6.280 12.910 1.00 95.38 84 ILE A C 1
ATOM 655 O O . ILE A 1 84 ? -19.898 -6.634 13.746 1.00 95.38 84 ILE A O 1
ATOM 659 N N . ILE A 1 85 ? -18.918 -5.000 12.563 1.00 93.12 85 ILE A N 1
ATOM 660 C CA . ILE A 1 85 ? -19.735 -3.913 13.118 1.00 93.12 85 ILE A CA 1
ATOM 661 C C . ILE A 1 85 ? -21.204 -4.089 12.737 1.00 93.12 85 ILE A C 1
ATOM 663 O O . ILE A 1 85 ? -22.065 -3.962 13.605 1.00 93.12 85 ILE A O 1
ATOM 667 N N . LEU A 1 86 ? -21.493 -4.399 11.469 1.00 92.44 86 LEU A N 1
ATOM 668 C CA . LEU A 1 86 ? -22.865 -4.607 10.997 1.00 92.44 86 LEU A CA 1
ATOM 669 C C . LEU A 1 86 ? -23.516 -5.862 11.591 1.00 92.44 86 LEU A C 1
ATOM 671 O O . LEU A 1 86 ? -24.710 -5.852 11.870 1.00 92.44 86 LEU A O 1
ATOM 675 N N . SER A 1 87 ? -22.735 -6.923 11.796 1.00 92.94 87 SER A N 1
ATOM 676 C CA . SER A 1 87 ? -23.220 -8.195 12.354 1.00 92.94 87 SER A CA 1
ATOM 677 C C . SER A 1 87 ? -23.263 -8.201 13.888 1.00 92.94 87 SER A C 1
ATOM 679 O O . SER A 1 87 ? -23.798 -9.127 14.494 1.00 92.94 87 SER A O 1
ATOM 681 N N . GLY A 1 88 ? -22.647 -7.208 14.531 1.00 87.50 88 GLY A N 1
ATOM 682 C CA . GLY A 1 88 ? -22.474 -7.144 15.975 1.00 87.50 88 GLY A CA 1
ATOM 683 C C . GLY A 1 88 ? -23.659 -6.522 16.713 1.00 87.50 88 GLY A C 1
ATOM 684 O O . GLY A 1 88 ? -24.443 -5.745 16.170 1.00 87.50 88 GLY A O 1
ATOM 685 N N . GLY A 1 89 ? -23.752 -6.817 18.011 1.00 84.31 89 GLY A N 1
ATOM 686 C CA . GLY A 1 89 ? -24.682 -6.135 18.909 1.00 84.31 89 GLY A CA 1
ATOM 687 C C . GLY A 1 89 ? -24.287 -4.677 19.177 1.00 84.31 89 GLY A C 1
ATOM 688 O O . GLY A 1 89 ? -23.212 -4.210 18.791 1.00 84.31 89 GLY A O 1
ATOM 689 N N . LYS A 1 90 ? -25.138 -3.961 19.920 1.00 82.94 90 LYS A N 1
ATOM 690 C CA . LYS A 1 90 ? -24.962 -2.538 20.264 1.00 82.94 90 LYS A CA 1
ATOM 691 C C . LYS A 1 90 ? -23.541 -2.191 20.744 1.00 82.94 90 LYS A C 1
ATOM 693 O O . LYS A 1 90 ? -22.939 -1.244 20.246 1.00 82.94 90 LYS A O 1
ATOM 698 N N . GLN A 1 91 ? -22.977 -2.989 21.655 1.00 83.81 91 GLN A N 1
ATOM 699 C CA . GLN A 1 91 ? -21.640 -2.748 22.219 1.00 83.81 91 GLN A CA 1
ATOM 700 C C . GLN A 1 91 ? -20.523 -2.772 21.160 1.00 83.81 91 GLN A C 1
ATOM 702 O O . GLN A 1 91 ? -19.599 -1.957 21.208 1.00 83.81 91 GLN A O 1
ATOM 707 N N . ILE A 1 92 ? -20.608 -3.690 20.190 1.00 88.25 92 ILE A N 1
ATOM 708 C CA . ILE A 1 92 ? -19.629 -3.793 19.100 1.00 88.25 92 ILE A CA 1
ATOM 709 C C . ILE A 1 92 ? -19.758 -2.583 18.178 1.00 88.25 92 ILE A C 1
ATOM 711 O O . ILE A 1 92 ? -18.734 -2.035 17.783 1.00 88.25 92 ILE A O 1
ATOM 715 N N . ARG A 1 93 ? -20.981 -2.118 17.884 1.00 86.38 93 ARG A N 1
ATOM 716 C CA . ARG A 1 93 ? -21.201 -0.921 17.056 1.00 86.38 93 ARG A CA 1
ATOM 717 C C . ARG A 1 93 ? -20.595 0.323 17.709 1.00 86.38 93 ARG A C 1
ATOM 719 O O . ARG A 1 93 ? -19.788 1.001 17.081 1.00 86.38 93 ARG A O 1
ATOM 726 N N . GLU A 1 94 ? -20.886 0.578 18.984 1.00 84.81 94 GLU A N 1
ATOM 727 C CA . GLU A 1 94 ? -20.402 1.772 19.701 1.00 84.81 94 GLU A CA 1
ATOM 728 C C . GLU A 1 94 ? -18.871 1.890 19.737 1.00 84.81 94 GLU A C 1
ATOM 730 O O . GLU A 1 94 ? -18.317 2.974 19.535 1.00 84.81 94 GLU A O 1
ATOM 735 N N . ARG A 1 95 ? -18.164 0.776 19.964 1.00 86.88 95 ARG A N 1
ATOM 736 C CA . ARG A 1 95 ? -16.693 0.764 19.966 1.00 86.88 95 ARG A CA 1
ATOM 737 C C . ARG A 1 95 ? -16.111 0.641 18.559 1.00 86.88 95 ARG A C 1
ATOM 739 O O . ARG A 1 95 ? -15.082 1.247 18.259 1.00 86.88 95 ARG A O 1
ATOM 746 N N . GLY A 1 96 ? -16.760 -0.142 17.709 1.00 91.06 96 GLY A N 1
ATOM 747 C CA . GLY A 1 96 ? -16.282 -0.518 16.389 1.00 91.06 96 GLY A CA 1
ATOM 748 C C . GLY A 1 96 ? -16.194 0.660 15.430 1.00 91.06 96 GLY A C 1
ATOM 749 O O . GLY A 1 96 ? -15.199 0.759 14.719 1.00 91.06 96 GLY A O 1
ATOM 750 N N . TRP A 1 97 ? -17.134 1.613 15.469 1.00 91.44 97 TRP A N 1
ATOM 751 C CA . TRP A 1 97 ? -17.073 2.796 14.597 1.00 91.44 97 TRP A CA 1
ATOM 752 C C . TRP A 1 97 ? -15.772 3.589 14.757 1.00 91.44 97 TRP A C 1
ATOM 754 O O . TRP A 1 97 ? -15.201 4.026 13.764 1.00 91.44 97 TRP A O 1
ATOM 764 N N . ARG A 1 98 ? -15.239 3.705 15.983 1.00 91.06 98 ARG A N 1
ATOM 765 C CA . ARG A 1 98 ? -13.954 4.384 16.231 1.00 91.06 98 ARG A CA 1
ATOM 766 C C . ARG A 1 98 ? -12.777 3.636 15.604 1.00 91.06 98 ARG A C 1
ATOM 768 O O . ARG A 1 98 ? -11.872 4.262 15.058 1.00 91.06 98 ARG A O 1
ATOM 775 N N . ILE A 1 99 ? -12.798 2.305 15.678 1.00 93.50 99 ILE A N 1
ATOM 776 C CA . ILE A 1 99 ? -11.777 1.436 15.076 1.00 93.50 99 ILE A CA 1
ATOM 777 C C . ILE A 1 99 ? -11.855 1.525 13.546 1.00 93.50 99 ILE A C 1
ATOM 779 O O . ILE A 1 99 ? -10.828 1.660 12.886 1.00 93.50 99 ILE A O 1
ATOM 783 N N . LEU A 1 100 ? -13.069 1.528 12.987 1.00 94.75 100 LEU A N 1
ATOM 784 C CA . LEU A 1 100 ? -13.293 1.692 11.554 1.00 94.75 100 LEU A CA 1
ATOM 785 C C . LEU A 1 100 ? -12.777 3.046 11.051 1.00 94.75 100 LEU A C 1
ATOM 787 O O . LEU A 1 100 ? -12.054 3.082 10.060 1.00 94.75 100 LEU A O 1
ATOM 791 N N . THR A 1 101 ? -13.086 4.150 11.746 1.00 95.06 101 THR A N 1
ATOM 792 C CA . THR A 1 101 ? -12.550 5.479 11.408 1.00 95.06 101 THR A CA 1
ATOM 793 C C . THR A 1 101 ? -11.023 5.475 11.400 1.00 95.06 101 THR A C 1
ATOM 795 O O . THR A 1 101 ? -10.425 6.015 10.474 1.00 95.06 101 THR A O 1
ATOM 798 N N . PHE A 1 102 ? -10.382 4.845 12.391 1.00 95.75 102 PHE A N 1
ATOM 799 C CA . PHE A 1 102 ? -8.923 4.735 12.440 1.00 95.75 102 PHE A CA 1
ATOM 800 C C . PHE A 1 102 ? -8.361 3.992 11.221 1.00 95.75 102 PHE A C 1
ATOM 802 O O . PHE A 1 102 ? -7.439 4.497 10.579 1.00 95.75 102 PHE A O 1
ATOM 809 N N . PHE A 1 103 ? -8.934 2.839 10.861 1.00 96.56 103 PHE A N 1
ATOM 810 C CA . PHE A 1 103 ? -8.492 2.094 9.682 1.00 96.56 103 PHE A CA 1
ATOM 811 C C . PHE A 1 103 ? -8.694 2.877 8.381 1.00 96.56 103 PHE A C 1
ATOM 813 O O . PHE A 1 103 ? -7.773 2.924 7.571 1.00 96.56 103 PHE A O 1
ATOM 820 N N . LEU A 1 104 ? -9.834 3.555 8.204 1.00 97.06 104 LEU A N 1
ATOM 821 C CA . LEU A 1 104 ? -10.103 4.379 7.019 1.00 97.06 104 LEU A CA 1
ATOM 822 C C . LEU A 1 104 ? -9.093 5.527 6.858 1.00 97.06 104 LEU A C 1
ATOM 824 O O . LEU A 1 104 ? -8.604 5.767 5.755 1.00 97.06 104 LEU A O 1
ATOM 828 N N . VAL A 1 105 ? -8.738 6.211 7.954 1.00 97.38 105 VAL A N 1
ATOM 829 C CA . VAL A 1 105 ? -7.691 7.248 7.929 1.00 97.38 105 VAL A CA 1
ATOM 830 C C . VAL A 1 105 ? -6.343 6.641 7.552 1.00 97.38 105 VAL A C 1
ATOM 832 O O . VAL A 1 105 ? -5.629 7.199 6.722 1.00 97.38 105 VAL A O 1
ATOM 835 N N . LEU A 1 106 ? -5.998 5.489 8.129 1.00 97.31 106 LEU A N 1
ATOM 836 C CA . LEU A 1 106 ? -4.724 4.826 7.874 1.00 97.31 106 LEU A CA 1
ATOM 837 C C . LEU A 1 106 ? -4.614 4.367 6.408 1.00 97.31 106 LEU A C 1
ATOM 839 O O . LEU A 1 106 ? -3.594 4.634 5.776 1.00 97.31 106 LEU A O 1
ATOM 843 N N . VAL A 1 107 ? -5.674 3.779 5.838 1.00 97.69 107 VAL A N 1
ATOM 844 C CA . VAL A 1 107 ? -5.771 3.457 4.400 1.00 97.69 107 VAL A CA 1
ATOM 845 C C . VAL A 1 107 ? -5.522 4.704 3.554 1.00 97.69 107 VAL A C 1
ATOM 847 O O . VAL A 1 107 ? -4.646 4.689 2.689 1.00 97.69 107 VAL A O 1
ATOM 850 N N . GLY A 1 108 ? -6.239 5.796 3.843 1.00 97.12 108 GLY A N 1
ATOM 851 C CA . GLY A 1 108 ? -6.122 7.044 3.093 1.00 97.12 108 GLY A CA 1
ATOM 852 C C . GLY A 1 108 ? -4.706 7.626 3.122 1.00 97.12 108 GLY A C 1
ATOM 853 O O . GLY A 1 108 ? -4.179 8.018 2.084 1.00 97.12 108 GLY A O 1
ATOM 854 N N . LEU A 1 109 ? -4.050 7.629 4.287 1.00 97.56 109 LEU A N 1
ATOM 855 C CA . LEU A 1 109 ? -2.675 8.117 4.434 1.00 97.56 109 LEU A CA 1
ATOM 856 C C . LEU A 1 109 ? -1.655 7.233 3.708 1.00 97.56 109 LEU A C 1
ATOM 858 O O . LEU A 1 109 ? -0.759 7.758 3.048 1.00 97.56 109 LEU A O 1
ATOM 862 N N . VAL A 1 110 ? -1.786 5.907 3.803 1.00 97.69 110 VAL A N 1
ATOM 863 C CA . VAL A 1 110 ? -0.869 4.970 3.136 1.00 97.69 110 VAL A CA 1
ATOM 864 C C . VAL A 1 110 ? -1.002 5.087 1.619 1.00 97.69 110 VAL A C 1
ATOM 866 O O . VAL A 1 110 ? 0.015 5.255 0.944 1.00 97.69 110 VAL A O 1
ATOM 869 N N . GLN A 1 111 ? -2.226 5.086 1.081 1.00 96.81 111 GLN A N 1
ATOM 870 C CA . GLN A 1 111 ? -2.457 5.293 -0.351 1.00 96.81 111 GLN A CA 1
ATOM 871 C C . GLN A 1 111 ? -1.937 6.656 -0.804 1.00 96.81 111 GLN A C 1
ATOM 873 O O . GLN A 1 111 ? -1.135 6.712 -1.731 1.00 96.81 111 GLN A O 1
ATOM 878 N N . CYS A 1 112 ? -2.292 7.739 -0.107 1.00 96.75 112 CYS A N 1
ATOM 879 C CA . CYS A 1 112 ? -1.808 9.082 -0.426 1.00 96.75 112 CYS A CA 1
ATOM 880 C C . CYS A 1 112 ? -0.271 9.146 -0.437 1.00 96.75 112 CYS A C 1
ATOM 882 O O . CYS A 1 112 ? 0.310 9.678 -1.378 1.00 96.75 112 CYS A O 1
ATOM 884 N N . SER A 1 113 ? 0.405 8.524 0.537 1.00 96.69 113 SER A N 1
ATOM 885 C CA . SER A 1 113 ? 1.872 8.479 0.568 1.00 96.69 113 SER A CA 1
ATOM 886 C C . SER A 1 113 ? 2.470 7.714 -0.617 1.00 96.69 113 SER A C 1
ATOM 888 O O . SER A 1 113 ? 3.402 8.205 -1.249 1.00 96.69 113 SER A O 1
ATOM 890 N N . GLY A 1 114 ? 1.914 6.553 -0.979 1.00 95.31 114 GLY A N 1
ATOM 891 C CA . GLY A 1 114 ? 2.384 5.784 -2.130 1.00 95.31 114 GLY A CA 1
ATOM 892 C C . GLY A 1 114 ? 2.167 6.531 -3.447 1.00 95.31 114 GLY A C 1
ATOM 893 O O . GLY A 1 114 ? 3.047 6.542 -4.306 1.00 95.31 114 GLY A O 1
ATOM 894 N N . MET A 1 115 ? 1.028 7.213 -3.571 1.00 93.88 115 MET A N 1
ATOM 895 C CA . MET A 1 115 ? 0.675 8.032 -4.729 1.00 93.88 115 MET A CA 1
ATOM 896 C C . MET A 1 115 ? 1.558 9.274 -4.848 1.00 93.88 115 MET A C 1
ATOM 898 O O . MET A 1 115 ? 2.012 9.588 -5.944 1.00 93.88 115 MET A O 1
ATOM 902 N N . ALA A 1 116 ? 1.869 9.931 -3.730 1.00 95.38 116 ALA A N 1
ATOM 903 C CA . ALA A 1 116 ? 2.767 11.080 -3.691 1.00 95.38 116 ALA A CA 1
ATOM 904 C C . ALA A 1 116 ? 4.200 10.708 -4.102 1.00 95.38 116 ALA A C 1
ATOM 906 O O . ALA A 1 116 ? 4.857 11.465 -4.812 1.00 95.38 116 ALA A O 1
ATOM 907 N N . VAL A 1 117 ? 4.692 9.529 -3.698 1.00 94.19 117 VAL A N 1
ATOM 908 C CA . VAL A 1 117 ? 6.005 9.037 -4.150 1.00 94.19 117 VAL A CA 1
ATOM 909 C C . VAL A 1 117 ? 5.967 8.687 -5.642 1.00 94.19 117 VAL A C 1
ATOM 911 O O . VAL A 1 117 ? 6.919 8.999 -6.354 1.00 94.19 117 VAL A O 1
ATOM 914 N N . ALA A 1 118 ? 4.874 8.095 -6.136 1.00 92.56 118 ALA A N 1
ATOM 915 C CA . ALA A 1 118 ? 4.705 7.796 -7.559 1.00 92.56 118 ALA A CA 1
ATOM 916 C C . ALA A 1 118 ? 4.683 9.067 -8.424 1.00 92.56 118 ALA A C 1
ATOM 918 O O . ALA A 1 118 ? 5.382 9.123 -9.434 1.00 92.56 118 ALA A O 1
ATOM 919 N N . SER A 1 119 ? 3.942 10.103 -8.012 1.00 92.62 119 SER A N 1
ATOM 920 C CA . SER A 1 119 ? 3.918 11.389 -8.718 1.00 92.62 119 SER A CA 1
ATOM 921 C C . SER A 1 119 ? 5.262 12.110 -8.634 1.00 92.62 119 SER A C 1
ATOM 923 O O . SER A 1 119 ? 5.734 12.637 -9.633 1.00 92.62 119 SER A O 1
ATOM 925 N N . TYR A 1 120 ? 5.928 12.073 -7.473 1.00 93.06 120 TYR A N 1
ATOM 926 C CA . TYR A 1 120 ? 7.271 12.635 -7.323 1.00 93.06 120 TYR A CA 1
ATOM 927 C C . TYR A 1 120 ? 8.252 12.006 -8.314 1.00 93.06 120 TYR A C 1
ATOM 929 O O . TYR A 1 120 ? 9.017 12.719 -8.957 1.00 93.06 120 TYR A O 1
ATOM 937 N N . LEU A 1 121 ? 8.221 10.680 -8.459 1.00 90.81 121 LEU A N 1
ATOM 938 C CA . LEU A 1 121 ? 9.107 9.983 -9.382 1.00 90.81 121 LEU A CA 1
ATOM 939 C C . LEU A 1 121 ? 8.763 10.291 -10.842 1.00 90.81 121 LEU A C 1
ATOM 941 O O . LEU A 1 121 ? 9.674 10.492 -11.631 1.00 90.81 121 LEU A O 1
ATOM 945 N N . HIS A 1 122 ? 7.476 10.396 -11.184 1.00 88.19 122 HIS A N 1
ATOM 946 C CA . HIS A 1 122 ? 7.045 10.806 -12.523 1.00 88.19 122 HIS A CA 1
ATOM 947 C C . HIS A 1 122 ? 7.601 12.177 -12.933 1.00 88.19 122 HIS A C 1
ATOM 949 O O . HIS A 1 122 ? 8.027 12.339 -14.072 1.00 88.19 122 HIS A O 1
ATOM 955 N N . ASP A 1 123 ? 7.629 13.136 -12.004 1.00 88.75 123 ASP A N 1
ATOM 956 C CA . ASP A 1 123 ? 8.057 14.509 -12.294 1.00 88.75 123 ASP A CA 1
ATOM 957 C C . ASP A 1 123 ? 9.580 14.713 -12.221 1.00 88.75 123 ASP A C 1
ATOM 959 O O . ASP A 1 123 ? 10.104 15.636 -12.843 1.00 88.75 123 ASP A O 1
ATOM 963 N N . ASN A 1 124 ? 10.295 13.912 -11.422 1.00 87.69 124 ASN A N 1
ATOM 964 C CA . ASN A 1 124 ? 11.709 14.157 -11.093 1.00 87.69 124 ASN A CA 1
ATOM 965 C C . ASN A 1 124 ? 12.680 13.140 -11.695 1.00 87.69 124 ASN A C 1
ATOM 967 O O . ASN A 1 124 ? 13.888 13.357 -11.608 1.00 87.69 124 ASN A O 1
ATOM 971 N N . ASP A 1 125 ? 12.188 12.021 -12.219 1.00 85.06 125 ASP A N 1
ATOM 972 C CA . ASP A 1 125 ? 13.039 10.935 -12.683 1.00 85.06 125 ASP A CA 1
ATOM 973 C C . ASP A 1 125 ? 13.097 10.871 -14.213 1.00 85.06 125 ASP A C 1
ATOM 975 O O . ASP A 1 125 ? 12.070 10.877 -14.900 1.00 85.06 125 ASP A O 1
ATOM 979 N N . ASP A 1 126 ? 14.317 10.779 -14.744 1.00 81.44 126 ASP A N 1
ATOM 980 C CA . ASP A 1 126 ? 14.582 10.773 -16.181 1.00 81.44 126 ASP A CA 1
ATOM 981 C C . ASP A 1 126 ? 13.922 9.587 -16.896 1.00 81.44 126 ASP A C 1
ATOM 983 O O . ASP A 1 126 ? 13.687 9.672 -18.096 1.00 81.44 126 ASP A O 1
ATOM 987 N N . HIS A 1 127 ? 13.547 8.508 -16.194 1.00 75.31 127 HIS A N 1
ATOM 988 C CA . HIS A 1 127 ? 12.858 7.356 -16.793 1.00 75.31 127 HIS A CA 1
ATOM 989 C C . HIS A 1 127 ? 11.484 7.706 -17.400 1.00 75.31 127 HIS A C 1
ATOM 991 O O . HIS A 1 127 ? 10.992 6.968 -18.260 1.00 75.31 127 HIS A O 1
ATOM 997 N N . PHE A 1 128 ? 10.867 8.823 -16.995 1.00 78.56 128 PHE A N 1
ATOM 998 C CA . PHE A 1 128 ? 9.528 9.239 -17.434 1.00 78.56 128 PHE A CA 1
ATOM 999 C C . PHE A 1 128 ? 9.526 10.452 -18.386 1.00 78.56 128 PHE A C 1
ATOM 1001 O O . PHE A 1 128 ? 8.547 11.199 -18.445 1.00 78.56 128 PHE A O 1
ATOM 1008 N N . TYR A 1 129 ? 10.590 10.641 -19.174 1.00 69.31 129 TYR A N 1
ATOM 1009 C CA . TYR A 1 129 ? 10.718 11.761 -20.116 1.00 69.31 129 TYR A CA 1
ATOM 1010 C C . TYR A 1 129 ? 9.624 11.823 -21.210 1.00 69.31 129 TYR A C 1
ATOM 1012 O O . TYR A 1 129 ? 8.976 10.834 -21.549 1.00 69.31 129 TYR A O 1
ATOM 1020 N N . LEU A 1 130 ? 9.417 13.040 -21.739 1.00 63.78 130 LEU A N 1
ATOM 1021 C CA . LEU A 1 130 ? 8.321 13.521 -22.604 1.00 63.78 130 LEU A CA 1
ATOM 1022 C C . LEU A 1 130 ? 7.439 12.445 -23.275 1.00 63.78 130 LEU A C 1
ATOM 1024 O O . LEU A 1 130 ? 7.767 11.910 -24.331 1.00 63.78 130 LEU A O 1
ATOM 1028 N N . GLY A 1 131 ? 6.240 12.252 -22.716 1.00 76.75 131 GLY A N 1
ATOM 1029 C CA . GLY A 1 131 ? 5.149 11.489 -23.335 1.00 76.75 131 GLY A CA 1
ATOM 1030 C C . GLY A 1 131 ? 4.406 10.570 -22.369 1.00 76.75 131 GLY A C 1
ATOM 1031 O O . GLY A 1 131 ? 3.256 10.220 -22.636 1.00 76.75 131 GLY A O 1
ATOM 1032 N N . PHE A 1 132 ? 5.018 10.222 -21.234 1.00 79.56 132 PHE A N 1
ATOM 1033 C CA . PHE A 1 132 ? 4.361 9.406 -20.219 1.00 79.56 132 PHE A CA 1
ATOM 1034 C C . PHE A 1 132 ? 3.166 10.132 -19.595 1.00 79.56 132 PHE A C 1
ATOM 1036 O O . PHE A 1 132 ? 3.176 11.341 -19.350 1.00 79.56 132 PHE A O 1
ATOM 1043 N N . ARG A 1 133 ? 2.106 9.365 -19.359 1.00 84.12 133 ARG A N 1
ATOM 1044 C CA . ARG A 1 133 ? 0.889 9.796 -18.677 1.00 84.12 133 ARG A CA 1
ATOM 1045 C C . ARG A 1 133 ? 0.651 8.850 -17.513 1.00 84.12 133 ARG A C 1
ATOM 1047 O O . ARG A 1 133 ? 0.934 7.658 -17.620 1.00 84.12 133 ARG A O 1
ATOM 1054 N N . LEU A 1 134 ? 0.143 9.393 -16.414 1.00 83.62 134 LEU A N 1
ATOM 1055 C CA . LEU A 1 134 ? -0.362 8.583 -15.314 1.00 83.62 134 LEU A CA 1
ATOM 1056 C C . LEU A 1 134 ? -1.592 7.824 -15.818 1.00 83.62 134 LEU A C 1
ATOM 1058 O O . LEU A 1 134 ? -2.512 8.434 -16.360 1.00 83.62 134 LEU A O 1
ATOM 1062 N N . ASP A 1 135 ? -1.558 6.503 -15.673 1.00 85.88 135 ASP A N 1
ATOM 1063 C CA . ASP A 1 135 ? -2.618 5.604 -16.132 1.00 85.88 135 ASP A CA 1
ATOM 1064 C C . ASP A 1 135 ? -3.891 5.770 -15.280 1.00 85.88 135 ASP A C 1
ATOM 1066 O O . ASP A 1 135 ? -3.849 6.303 -14.165 1.00 85.88 135 ASP A O 1
ATOM 1070 N N . ASP A 1 136 ? -5.018 5.251 -15.760 1.00 89.69 136 ASP A N 1
ATOM 1071 C CA . ASP A 1 136 ? -6.320 5.306 -15.089 1.00 89.69 136 ASP A CA 1
ATOM 1072 C C . ASP A 1 136 ? -6.257 4.732 -13.666 1.00 89.69 136 ASP A C 1
ATOM 1074 O O . ASP A 1 136 ? -6.942 5.209 -12.759 1.00 89.69 136 ASP A O 1
ATOM 1078 N N . SER A 1 137 ? -5.363 3.768 -13.415 1.00 91.12 137 SER A N 1
ATOM 1079 C CA . SER A 1 137 ? -5.108 3.229 -12.074 1.00 91.12 137 SER A CA 1
ATOM 1080 C C . SER A 1 137 ? -4.690 4.298 -11.060 1.00 91.12 137 SER A C 1
ATOM 1082 O O . SER A 1 137 ? -5.035 4.192 -9.883 1.00 91.12 137 SER A O 1
ATOM 1084 N N . PHE A 1 138 ? -3.982 5.348 -11.495 1.00 92.06 138 PHE A N 1
ATOM 1085 C CA . PHE A 1 138 ? -3.612 6.451 -10.614 1.00 92.06 138 PHE A CA 1
ATOM 1086 C C . PHE A 1 138 ? -4.847 7.271 -10.219 1.00 92.06 138 PHE A C 1
ATOM 1088 O O . PHE A 1 138 ? -5.019 7.641 -9.056 1.00 92.06 138 PHE A O 1
ATOM 1095 N N . ILE A 1 139 ? -5.743 7.520 -11.177 1.00 93.75 139 ILE A N 1
ATOM 1096 C CA . ILE A 1 139 ? -6.997 8.240 -10.942 1.00 93.75 139 ILE A CA 1
ATOM 1097 C C . ILE A 1 139 ? -7.895 7.423 -10.008 1.00 93.75 139 ILE A C 1
ATOM 1099 O O . ILE A 1 139 ? -8.387 7.958 -9.017 1.00 93.75 139 ILE A O 1
ATOM 1103 N N . LEU A 1 140 ? -8.049 6.121 -10.260 1.00 93.81 140 LEU A N 1
ATOM 1104 C CA . LEU A 1 140 ? -8.855 5.224 -9.427 1.00 93.81 140 LEU A CA 1
ATOM 1105 C C . LEU A 1 140 ? -8.331 5.144 -7.989 1.00 93.81 140 LEU A C 1
ATOM 1107 O O . LEU A 1 140 ? -9.113 5.263 -7.046 1.00 93.81 140 LEU A O 1
ATOM 1111 N N . CYS A 1 141 ? -7.015 5.013 -7.805 1.00 94.44 141 CYS A N 1
ATOM 1112 C CA . CYS A 1 141 ? -6.407 5.043 -6.475 1.00 94.44 141 CYS A CA 1
ATOM 1113 C C . CYS A 1 141 ? -6.611 6.409 -5.800 1.00 94.44 141 CYS A C 1
ATOM 1115 O O . CYS A 1 141 ? -6.905 6.474 -4.608 1.00 94.44 141 CYS A O 1
ATOM 1117 N N . THR A 1 142 ? -6.547 7.503 -6.572 1.00 95.25 142 THR A N 1
ATOM 1118 C CA . THR A 1 142 ? -6.809 8.854 -6.058 1.00 95.25 142 THR A CA 1
ATOM 1119 C C . THR A 1 142 ? -8.236 9.016 -5.547 1.00 95.25 142 THR A C 1
ATOM 1121 O O . THR A 1 142 ? -8.464 9.525 -4.450 1.00 95.25 142 THR A O 1
ATOM 1124 N N . VAL A 1 143 ? -9.207 8.539 -6.323 1.00 96.88 143 VAL A N 1
ATOM 1125 C CA . VAL A 1 143 ? -10.611 8.514 -5.913 1.00 96.88 143 VAL A CA 1
ATOM 1126 C C . VAL A 1 143 ? -10.792 7.632 -4.674 1.00 96.88 143 VAL A C 1
ATOM 1128 O O . VAL A 1 143 ? -11.502 8.038 -3.756 1.00 96.88 143 VAL A O 1
ATOM 1131 N N . SER A 1 144 ? -10.115 6.480 -4.603 1.00 96.56 144 SER A N 1
ATOM 1132 C CA . SER A 1 144 ? -10.200 5.561 -3.461 1.00 96.56 144 SER A CA 1
ATOM 1133 C C . SER A 1 144 ? -9.794 6.223 -2.142 1.00 96.56 144 SER A C 1
ATOM 1135 O O . SER A 1 144 ? -10.597 6.268 -1.206 1.00 96.56 144 SER A O 1
ATOM 1137 N N . TRP A 1 145 ? -8.597 6.821 -2.064 1.00 96.50 145 TRP A N 1
ATOM 1138 C CA . TRP A 1 145 ? -8.139 7.418 -0.805 1.00 96.50 145 TRP A CA 1
ATOM 1139 C C . TRP A 1 145 ? -8.970 8.643 -0.409 1.00 96.50 145 TRP A C 1
ATOM 1141 O O . TRP A 1 145 ? -9.232 8.847 0.779 1.00 96.50 145 TRP A O 1
ATOM 1151 N N . CYS A 1 146 ? -9.458 9.421 -1.381 1.00 97.50 146 CYS A N 1
ATOM 1152 C CA . CYS A 1 146 ? -10.405 10.508 -1.134 1.00 97.50 146 CYS A CA 1
ATOM 1153 C C . CYS A 1 146 ? -11.708 9.987 -0.512 1.00 97.50 146 CYS A C 1
ATOM 1155 O O . CYS A 1 146 ? -12.156 10.512 0.509 1.00 97.50 146 CYS A O 1
ATOM 1157 N N . LEU A 1 147 ? -12.302 8.938 -1.089 1.00 97.12 147 LEU A N 1
ATOM 1158 C CA . LEU A 1 147 ? -13.515 8.318 -0.556 1.00 97.12 147 LEU A CA 1
ATOM 1159 C C . LEU A 1 147 ? -13.282 7.730 0.839 1.00 97.12 147 LEU A C 1
ATOM 1161 O O . LEU A 1 147 ? -14.122 7.919 1.714 1.00 97.12 147 LEU A O 1
ATOM 1165 N N . ALA A 1 148 ? -12.138 7.090 1.088 1.00 95.94 148 ALA A N 1
ATOM 1166 C CA . ALA A 1 148 ? -11.794 6.563 2.406 1.00 95.94 148 ALA A CA 1
ATOM 1167 C C . ALA A 1 148 ? -11.753 7.669 3.477 1.00 95.94 148 ALA A C 1
ATOM 1169 O O . ALA A 1 148 ? -12.347 7.514 4.548 1.00 95.94 148 ALA A O 1
ATOM 1170 N N . LEU A 1 149 ? -11.123 8.813 3.183 1.00 96.88 149 LEU A N 1
ATOM 1171 C CA . LEU A 1 149 ? -11.062 9.953 4.104 1.00 96.88 149 LEU A CA 1
ATOM 1172 C C . LEU A 1 149 ? -12.421 10.642 4.286 1.00 96.88 149 LEU A C 1
ATOM 1174 O O . LEU A 1 149 ? -12.769 11.012 5.409 1.00 96.88 149 LEU A O 1
ATOM 1178 N N . LEU A 1 150 ? -13.214 10.777 3.220 1.00 97.50 150 LEU A N 1
ATOM 1179 C CA . LEU A 1 150 ? -14.580 11.303 3.309 1.00 97.50 150 LEU A CA 1
ATOM 1180 C C . LEU A 1 150 ? -15.472 10.391 4.162 1.00 97.50 150 LEU A C 1
ATOM 1182 O O . LEU A 1 150 ? -16.193 10.876 5.036 1.00 97.50 150 LEU A O 1
ATOM 1186 N N . CYS A 1 151 ? -15.372 9.073 3.982 1.00 95.56 151 CYS A N 1
ATOM 1187 C CA . CYS A 1 151 ? -16.041 8.090 4.826 1.00 95.56 151 CYS A CA 1
ATOM 1188 C C . CYS A 1 151 ? -15.586 8.217 6.285 1.00 95.56 151 CYS A C 1
ATOM 1190 O O . CYS A 1 151 ? -16.431 8.295 7.176 1.00 95.56 151 CYS A O 1
ATOM 1192 N N . ALA A 1 152 ? -14.279 8.317 6.545 1.00 95.69 152 ALA A N 1
ATOM 1193 C CA . ALA A 1 152 ? -13.752 8.502 7.896 1.00 95.69 152 ALA A CA 1
ATOM 1194 C C . ALA A 1 152 ? -14.320 9.759 8.568 1.00 95.69 152 ALA A C 1
ATOM 1196 O O . ALA A 1 152 ? -14.782 9.690 9.710 1.00 95.69 152 ALA A O 1
ATOM 1197 N N . LEU A 1 153 ? -14.338 10.885 7.846 1.00 96.06 153 LEU A N 1
ATOM 1198 C CA . LEU A 1 153 ? -14.912 12.142 8.315 1.00 96.06 153 LEU A CA 1
ATOM 1199 C C . LEU A 1 153 ? -16.409 11.994 8.601 1.00 96.06 153 LEU A C 1
ATOM 1201 O O . LEU A 1 153 ? -16.869 12.413 9.659 1.00 96.06 153 LEU A O 1
ATOM 1205 N N . SER A 1 154 ? -17.161 11.356 7.701 1.00 94.88 154 SER A N 1
ATOM 1206 C CA . SER A 1 154 ? -18.602 11.150 7.877 1.00 94.88 154 SER A CA 1
ATOM 1207 C C . SER A 1 154 ? -18.921 10.306 9.116 1.00 94.88 154 SER A C 1
ATOM 1209 O O . SER A 1 154 ? -19.761 10.703 9.919 1.00 94.88 154 SER A O 1
ATOM 1211 N N . VAL A 1 155 ? -18.196 9.202 9.339 1.00 92.38 155 VAL A N 1
ATOM 1212 C CA . VAL A 1 155 ? -18.360 8.335 10.517 1.00 92.38 155 VAL A CA 1
ATOM 1213 C C . VAL A 1 155 ? -17.949 9.075 11.789 1.00 92.38 155 VAL A C 1
ATOM 1215 O O . VAL A 1 155 ? -18.627 8.973 12.810 1.00 92.38 155 VAL A O 1
ATOM 1218 N N . TYR A 1 156 ? -16.870 9.859 11.733 1.00 92.12 156 TYR A N 1
ATOM 1219 C CA . TYR A 1 156 ? -16.424 10.667 12.863 1.00 92.12 156 TYR A CA 1
ATOM 1220 C C . TYR A 1 156 ? -17.471 11.713 13.263 1.00 92.12 156 TYR A C 1
ATOM 1222 O O . TYR A 1 156 ? -17.817 11.821 14.438 1.00 92.12 156 TYR A O 1
ATOM 1230 N N . VAL A 1 157 ? -18.014 12.451 12.290 1.00 93.06 157 VAL A N 1
ATOM 1231 C CA . VAL A 1 157 ? -19.080 13.436 12.515 1.00 93.06 157 VAL A CA 1
ATOM 1232 C C . VAL A 1 157 ? -20.337 12.747 13.045 1.00 93.06 157 VAL A C 1
ATOM 1234 O O . VAL A 1 157 ? -20.898 13.190 14.047 1.00 93.06 157 VAL A O 1
ATOM 1237 N N . ALA A 1 158 ? -20.736 11.624 12.445 1.00 90.62 158 ALA A N 1
ATOM 1238 C CA . ALA A 1 158 ? -21.877 10.833 12.891 1.00 90.62 158 ALA A CA 1
ATOM 1239 C C . ALA A 1 158 ? -21.733 10.411 14.365 1.00 90.62 158 ALA A C 1
ATOM 1241 O O . ALA A 1 158 ? -22.652 10.601 15.158 1.00 90.62 158 ALA A O 1
ATOM 1242 N N . ALA A 1 159 ? -20.549 9.953 14.777 1.00 86.56 159 ALA A N 1
ATOM 1243 C CA . ALA A 1 159 ? -20.272 9.566 16.160 1.00 86.56 159 ALA A CA 1
ATOM 1244 C C . ALA A 1 159 ? -20.337 10.730 17.173 1.00 86.56 159 ALA A C 1
ATOM 1246 O O . ALA A 1 159 ? -20.379 10.489 18.381 1.00 86.56 159 ALA A O 1
ATOM 1247 N N . ARG A 1 160 ? -20.301 11.990 16.719 1.00 86.69 160 ARG A N 1
ATOM 1248 C CA . ARG A 1 160 ? -20.407 13.181 17.580 1.00 86.69 160 ARG A CA 1
ATOM 1249 C C . ARG A 1 160 ? -21.804 13.790 17.591 1.00 86.69 160 ARG A C 1
ATOM 1251 O O . ARG A 1 160 ? -22.164 14.387 18.601 1.00 86.69 160 ARG A O 1
ATOM 1258 N N . VAL A 1 161 ? -22.541 13.666 16.489 1.00 90.25 161 VAL A N 1
ATOM 1259 C CA . VAL A 1 161 ? -23.860 14.287 16.302 1.00 90.25 161 VAL A CA 1
ATOM 1260 C C . VAL A 1 161 ? -24.996 13.353 16.709 1.00 90.25 161 VAL A C 1
ATOM 1262 O O . VAL A 1 161 ? -25.974 13.823 17.286 1.00 90.25 161 VAL A O 1
ATOM 1265 N N . LEU A 1 162 ? -24.898 12.050 16.420 1.00 84.19 162 LEU A N 1
ATOM 1266 C CA . LEU A 1 162 ? -25.983 11.135 16.755 1.00 84.19 162 LEU A CA 1
ATOM 1267 C C . LEU A 1 162 ? -26.009 10.851 18.266 1.00 84.19 162 LEU A C 1
ATOM 1269 O O . LEU A 1 162 ? -24.960 10.565 18.855 1.00 84.19 162 LEU A O 1
ATOM 1273 N N . PRO A 1 163 ? -27.194 10.896 18.903 1.00 78.06 163 PRO A N 1
ATOM 1274 C CA . PRO A 1 163 ? -27.344 10.419 20.270 1.00 78.06 163 PRO A CA 1
ATOM 1275 C C . PRO A 1 163 ? -26.985 8.927 20.332 1.00 78.06 163 PRO A C 1
ATOM 1277 O O . PRO A 1 163 ? -27.202 8.189 19.370 1.00 78.06 163 PRO A O 1
ATOM 1280 N N . SER A 1 164 ? -26.432 8.471 21.462 1.00 73.50 164 SER A N 1
ATOM 1281 C CA . SER A 1 164 ? -26.242 7.031 21.694 1.00 73.50 164 SER A CA 1
ATOM 1282 C C . SER A 1 164 ? -27.601 6.344 21.551 1.00 73.50 164 SER A C 1
ATOM 1284 O O . SER A 1 164 ? -28.580 6.794 22.149 1.00 73.50 164 SER A O 1
ATOM 1286 N N . GLU A 1 165 ? -27.674 5.293 20.726 1.00 67.62 165 GLU A N 1
ATOM 1287 C CA . GLU A 1 165 ? -28.886 4.484 20.581 1.00 67.62 165 GLU A CA 1
ATOM 1288 C C . GLU A 1 165 ? -29.319 4.033 21.985 1.00 67.62 165 GLU A C 1
ATOM 1290 O O . GLU A 1 165 ? -28.573 3.314 22.651 1.00 67.62 165 GLU A O 1
ATOM 1295 N N . GLY A 1 166 ? -30.476 4.495 22.476 1.00 63.94 166 GLY A N 1
ATOM 1296 C CA . GLY A 1 166 ? -30.988 4.155 23.808 1.00 63.94 166 GLY A CA 1
ATOM 1297 C C . GLY A 1 166 ? -30.944 2.642 24.017 1.00 63.94 166 GLY A C 1
ATOM 1298 O O . GLY A 1 166 ? -31.497 1.879 23.231 1.00 63.94 166 GLY A O 1
ATOM 1299 N N . GLY A 1 167 ? -30.176 2.190 25.010 1.00 59.28 167 GLY A N 1
ATOM 1300 C CA . GLY A 1 167 ? -29.996 0.765 25.276 1.00 59.28 167 GLY A CA 1
ATOM 1301 C C . GLY A 1 167 ? -31.139 0.285 26.134 1.00 59.28 167 GLY A C 1
ATOM 1302 O O . GLY A 1 167 ? -31.215 0.753 27.260 1.00 59.28 167 GLY A O 1
ATOM 1303 N N . TYR A 1 168 ? -31.978 -0.584 25.563 1.00 59.47 168 TYR A N 1
ATOM 1304 C CA . TYR A 1 168 ? -33.016 -1.391 26.208 1.00 59.47 168 TYR A CA 1
ATOM 1305 C C . TYR A 1 168 ? -33.286 -0.995 27.665 1.00 59.47 168 TYR A C 1
ATOM 1307 O O . TYR A 1 168 ? -32.555 -1.404 28.568 1.00 59.47 168 TYR A O 1
ATOM 1315 N N . GLU A 1 169 ? -34.331 -0.197 27.887 1.00 64.69 169 GLU A N 1
ATOM 1316 C CA . GLU A 1 169 ? -34.941 -0.119 29.211 1.00 64.69 169 GLU A CA 1
ATOM 1317 C C . GLU A 1 169 ? -35.288 -1.556 29.621 1.00 64.69 169 GLU A C 1
ATOM 1319 O O . GLU A 1 169 ? -35.958 -2.267 28.864 1.00 64.69 169 GLU A O 1
ATOM 1324 N N . LEU A 1 170 ? -34.755 -2.023 30.758 1.00 66.12 170 LEU A N 1
ATOM 1325 C CA . LEU A 1 170 ? -35.234 -3.270 31.345 1.00 66.12 170 LEU A CA 1
ATOM 1326 C C . LEU A 1 170 ? -36.727 -3.066 31.590 1.00 66.12 170 LEU A C 1
ATOM 1328 O O . LEU A 1 170 ? -37.097 -2.193 32.372 1.00 66.12 170 LEU A O 1
ATOM 1332 N N . ILE A 1 171 ? -37.568 -3.859 30.925 1.00 70.12 171 ILE A N 1
ATOM 1333 C CA . ILE A 1 171 ? -38.972 -3.969 31.313 1.00 70.12 171 ILE A CA 1
ATOM 1334 C C . ILE A 1 171 ? -38.941 -4.417 32.780 1.00 70.12 171 ILE A C 1
ATOM 1336 O O . ILE A 1 171 ? -38.308 -5.442 33.052 1.00 70.12 171 ILE A O 1
ATOM 1340 N N . PRO A 1 172 ? -39.516 -3.651 33.725 1.00 74.25 172 PRO A N 1
ATOM 1341 C CA . PRO A 1 172 ? -39.550 -4.072 35.115 1.00 74.25 172 PRO A CA 1
ATOM 1342 C C . PRO A 1 172 ? -40.244 -5.432 35.184 1.00 74.25 172 PRO A C 1
ATOM 1344 O O . PRO A 1 172 ? -41.296 -5.622 34.565 1.00 74.25 172 PRO A O 1
ATOM 1347 N N . ASP A 1 173 ? -39.634 -6.383 35.891 1.00 78.94 173 ASP A N 1
ATOM 1348 C CA . ASP A 1 173 ? -40.307 -7.639 36.199 1.00 78.94 173 ASP A CA 1
ATOM 1349 C C . ASP A 1 173 ? -41.629 -7.297 36.902 1.00 78.94 173 ASP A C 1
ATOM 1351 O O . ASP A 1 173 ? -41.618 -6.447 37.799 1.00 78.94 173 ASP A O 1
ATOM 1355 N N . PRO A 1 174 ? -42.764 -7.899 36.501 1.00 79.94 174 PRO A N 1
ATOM 1356 C CA . PRO A 1 174 ? -44.008 -7.697 37.218 1.00 79.94 174 PRO A CA 1
ATOM 1357 C C . PRO A 1 174 ? -43.801 -8.137 38.667 1.00 79.94 174 PRO A C 1
ATOM 1359 O O . PRO A 1 174 ? -43.423 -9.275 38.947 1.00 79.94 174 PRO A O 1
ATOM 1362 N N . ASP A 1 175 ? -44.020 -7.191 39.565 1.00 76.62 175 ASP A N 1
ATOM 1363 C CA . ASP A 1 175 ? -44.132 -7.360 41.001 1.00 76.62 175 ASP A CA 1
ATOM 1364 C C . ASP A 1 175 ? -45.007 -8.587 41.320 1.00 76.62 175 ASP A C 1
ATOM 1366 O O . ASP A 1 175 ? -46.157 -8.677 40.890 1.00 76.62 175 ASP A O 1
ATOM 1370 N N . ASN A 1 176 ? -44.434 -9.557 42.043 1.00 53.28 176 ASN A N 1
ATOM 1371 C CA . ASN A 1 176 ? -45.176 -10.654 42.669 1.00 53.28 176 ASN A CA 1
ATOM 1372 C C . ASN A 1 176 ? -45.773 -10.207 44.002 1.00 53.28 176 ASN A C 1
ATOM 1374 O O . ASN A 1 176 ? -44.978 -9.732 44.847 1.00 53.28 176 ASN A O 1
#

Radius of gyration: 25.89 Å; chains: 1; bounding box: 70×26×91 Å

Organism: Paracoccidioides lutzii (strain ATCC MYA-826 / Pb01) (NCBI:txid502779)

Foldseek 3Di:
DPDPPQPWDWDDDLFKIKTKGFDPDPPDDPPPDPTDIDIDIDTPPDPVCCDDPNVVVRVLSVLLVVLVVVLVVLVVVLVVLVVCLVVDDLVSVLVSLVVSLVSLLVSLVSLVVSLVSVVVCCVPPPVNPPDDDDDVVSVVSVVSSVVSNVVSVVSVVCSVPDDRDDDDDPPPDPDD